Protein AF-A0A418IBN3-F1 (afdb_monomer_lite)

Secondary structure (DSSP, 8-state):
----PPBTTTS-SEEEEEEEETTEEEEEEEEHHHHHHTTSSB-SSS---S------TT--S--HHHHHHHHHHGGGEEE-SSS--HHHHHHHH-

pLDDT: mean 95.45, std 4.07, range [75.06, 98.62]

Structure (mmCIF, N/CA/C/O backbone):
data_AF-A0A418IBN3-F1
#
_entry.id   AF-A0A418IBN3-F1
#
loop_
_atom_site.group_PDB
_atom_site.id
_atom_site.type_symbol
_atom_site.label_atom_id
_atom_site.label_alt_id
_atom_site.label_comp_id
_atom_site.label_asym_id
_atom_site.label_entity_id
_atom_site.label_seq_id
_atom_site.pdbx_PDB_ins_code
_atom_site.Cartn_x
_atom_site.Cartn_y
_atom_site.Cartn_z
_atom_site.occupancy
_atom_site.B_iso_or_equiv
_atom_site.auth_seq_id
_atom_site.auth_comp_id
_atom_site.auth_asym_id
_atom_site.auth_atom_id
_atom_site.pdbx_PDB_model_num
ATOM 1 N N . ASN A 1 1 ? -0.825 19.170 20.373 1.00 75.06 1 ASN A N 1
ATOM 2 C CA . ASN A 1 1 ? 0.428 18.851 19.642 1.00 75.06 1 ASN A CA 1
ATOM 3 C C . ASN A 1 1 ? 0.884 17.413 19.886 1.00 75.06 1 ASN A C 1
ATOM 5 O O . ASN A 1 1 ? 1.956 17.199 20.434 1.00 75.06 1 ASN A O 1
ATOM 9 N N . LYS A 1 2 ? 0.078 16.409 19.517 1.00 89.62 2 LYS A N 1
ATOM 10 C CA . LYS A 1 2 ? 0.489 14.994 19.547 1.00 89.62 2 LYS A CA 1
ATOM 11 C C . LYS A 1 2 ? 0.163 14.371 18.195 1.00 89.62 2 LYS A C 1
ATOM 13 O O . LYS A 1 2 ? -0.969 14.509 17.737 1.00 89.62 2 LYS A O 1
ATOM 18 N N . ASN A 1 3 ? 1.138 13.701 17.588 1.00 93.19 3 ASN A N 1
ATOM 19 C CA . ASN A 1 3 ? 0.937 13.008 16.319 1.00 93.19 3 ASN A CA 1
ATOM 20 C C . ASN A 1 3 ? -0.067 11.869 16.505 1.00 93.19 3 ASN A C 1
ATOM 22 O O . ASN A 1 3 ? -0.045 11.158 17.516 1.00 93.19 3 ASN A O 1
ATOM 26 N N . ARG A 1 4 ? -0.955 11.710 15.526 1.00 94.19 4 ARG A N 1
ATOM 27 C CA . ARG A 1 4 ? -1.970 10.661 15.512 1.00 94.19 4 ARG A CA 1
ATOM 28 C C . ARG A 1 4 ? -2.231 10.183 14.081 1.00 94.19 4 ARG A C 1
ATOM 30 O O . ARG A 1 4 ? -1.979 10.939 13.147 1.00 94.19 4 ARG A O 1
ATOM 37 N N . PRO A 1 5 ? -2.749 8.958 13.908 1.00 95.69 5 PRO A N 1
ATOM 38 C CA . PRO A 1 5 ? -3.298 8.512 12.633 1.00 95.69 5 PRO A CA 1
ATOM 39 C C . PRO A 1 5 ? -4.461 9.403 12.177 1.00 95.69 5 PRO A C 1
ATOM 41 O O . PRO A 1 5 ? -5.143 10.017 13.009 1.00 95.69 5 PRO A O 1
ATOM 44 N N . PHE A 1 6 ? -4.727 9.392 10.874 1.00 95.62 6 PHE A N 1
ATOM 45 C CA . PHE A 1 6 ? -5.981 9.897 10.315 1.00 95.62 6 PHE A CA 1
ATOM 46 C C . PHE A 1 6 ? -7.167 9.083 10.839 1.00 95.62 6 PHE A C 1
ATOM 48 O O . PHE A 1 6 ? -7.045 7.871 11.053 1.00 95.62 6 PHE A O 1
ATOM 55 N N . THR A 1 7 ? -8.310 9.735 11.044 1.00 94.94 7 THR A N 1
ATOM 56 C CA . THR A 1 7 ? -9.594 9.049 11.239 1.00 94.94 7 THR A CA 1
ATOM 57 C C . THR A 1 7 ? -10.235 8.726 9.889 1.00 94.94 7 THR A C 1
ATOM 59 O O . THR A 1 7 ? -9.785 9.200 8.847 1.00 94.94 7 THR A O 1
ATOM 62 N N . PHE A 1 8 ? -11.290 7.910 9.900 1.00 93.81 8 PHE A N 1
ATOM 63 C CA . PHE A 1 8 ? -12.073 7.631 8.696 1.00 93.81 8 PHE A CA 1
ATOM 64 C C . PHE A 1 8 ? -12.636 8.903 8.044 1.00 93.81 8 PHE A C 1
ATOM 66 O O . PHE A 1 8 ? -12.549 9.044 6.828 1.00 93.81 8 PHE A O 1
ATOM 73 N N . ASP A 1 9 ? -13.157 9.829 8.853 1.00 93.06 9 ASP A N 1
ATOM 74 C CA . ASP A 1 9 ? -13.821 11.049 8.376 1.00 93.06 9 ASP A CA 1
ATOM 75 C C . ASP A 1 9 ? -12.832 12.115 7.875 1.00 93.06 9 ASP A C 1
ATOM 77 O O . ASP A 1 9 ? -13.184 12.952 7.052 1.00 93.06 9 ASP A O 1
ATOM 81 N N . GLU A 1 10 ? -11.585 12.081 8.350 1.00 93.88 10 GLU A N 1
ATOM 82 C CA . GLU A 1 10 ? -10.526 13.015 7.938 1.00 93.88 10 GLU A CA 1
ATOM 83 C C . GLU A 1 10 ? -9.715 12.522 6.738 1.00 93.88 10 GLU A C 1
ATOM 85 O O . GLU A 1 10 ? -8.966 13.289 6.134 1.00 93.88 10 GLU A O 1
ATOM 90 N N . SER A 1 11 ? -9.795 11.228 6.429 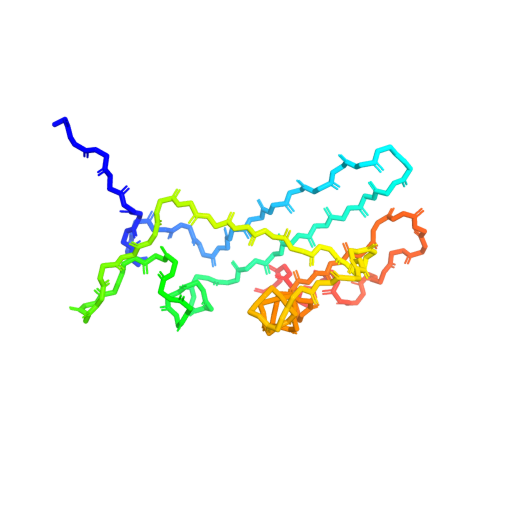1.00 94.44 11 SER A N 1
ATOM 91 C CA . SER A 1 11 ? -9.053 10.634 5.324 1.00 94.44 11 SER A CA 1
ATOM 92 C C . SER A 1 11 ? -9.698 10.995 3.990 1.00 94.44 11 SER A C 1
ATOM 94 O O . SER A 1 11 ? -10.914 10.899 3.826 1.00 94.44 11 SER A O 1
ATOM 96 N N . CYS A 1 12 ? -8.869 11.282 2.986 1.00 95.88 12 CYS A N 1
ATOM 97 C CA . CYS A 1 12 ? -9.303 11.270 1.592 1.00 95.88 12 CYS A CA 1
ATOM 98 C C . CYS A 1 12 ? -9.876 9.893 1.209 1.00 95.88 12 CYS A C 1
ATOM 100 O O . CYS A 1 12 ? -9.538 8.878 1.828 1.00 95.88 12 CYS A O 1
ATOM 102 N N . ASP A 1 13 ? -10.684 9.842 0.145 1.00 96.44 13 ASP A N 1
ATOM 103 C CA . ASP A 1 13 ? -11.318 8.597 -0.319 1.00 96.44 13 ASP A CA 1
ATOM 104 C C . ASP A 1 13 ? -10.319 7.536 -0.781 1.00 96.44 13 ASP A C 1
ATOM 106 O O . ASP A 1 13 ? -10.602 6.339 -0.692 1.00 96.44 13 ASP A O 1
ATOM 110 N N . LYS A 1 14 ? -9.143 7.967 -1.249 1.00 97.00 14 LYS A N 1
ATOM 111 C CA . LYS A 1 14 ?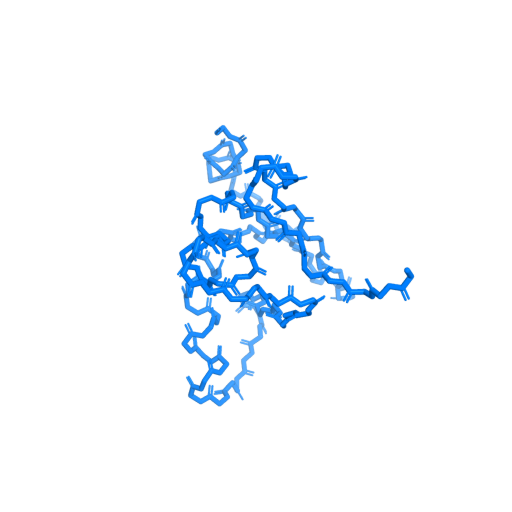 -8.056 7.093 -1.684 1.00 97.00 14 LYS A CA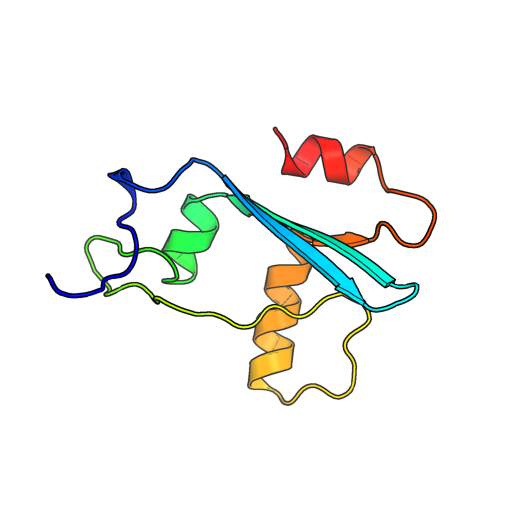 1
ATOM 112 C C . LYS A 1 14 ? -6.710 7.616 -1.174 1.00 97.00 14 LYS A C 1
ATOM 114 O O . LYS A 1 14 ? -6.470 8.822 -1.162 1.00 97.00 14 LYS A O 1
ATOM 119 N N . LEU A 1 15 ? -5.823 6.699 -0.790 1.00 97.56 15 LEU A N 1
ATOM 120 C CA . LEU A 1 15 ? -4.405 6.959 -0.536 1.00 97.56 15 LEU A CA 1
ATOM 121 C C . LEU A 1 15 ? -3.588 6.385 -1.691 1.00 97.56 15 LEU A C 1
ATOM 123 O O . LEU A 1 15 ? -3.620 5.176 -1.923 1.00 97.56 15 LEU A O 1
ATOM 127 N N . ILE A 1 16 ? -2.840 7.247 -2.377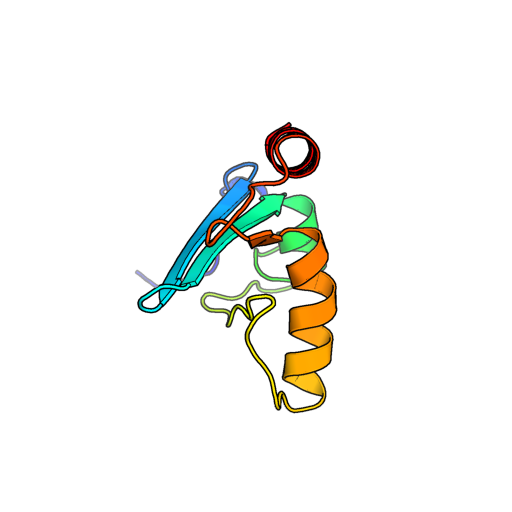 1.00 98.12 16 ILE A N 1
ATOM 128 C CA . ILE A 1 16 ? -1.954 6.847 -3.470 1.00 98.12 16 ILE A CA 1
ATOM 129 C C . ILE A 1 16 ? -0.506 6.915 -2.988 1.00 98.12 16 ILE A C 1
ATOM 131 O O . ILE A 1 16 ? -0.072 7.945 -2.478 1.00 98.12 16 ILE A O 1
ATOM 135 N N . ILE A 1 17 ? 0.237 5.820 -3.147 1.00 98.31 17 ILE A N 1
ATOM 136 C CA . ILE A 1 17 ? 1.656 5.728 -2.789 1.00 98.31 17 ILE A CA 1
ATOM 137 C C . ILE A 1 17 ? 2.444 5.364 -4.041 1.00 98.31 17 ILE A C 1
ATOM 139 O O . ILE A 1 17 ? 2.245 4.288 -4.603 1.00 98.31 17 ILE A O 1
ATOM 143 N N . ALA A 1 18 ? 3.345 6.251 -4.457 1.00 98.19 18 ALA A N 1
ATOM 144 C CA . ALA A 1 18 ? 4.296 5.978 -5.525 1.00 98.19 18 ALA A CA 1
ATOM 145 C C . ALA A 1 18 ? 5.541 5.287 -4.973 1.00 98.19 18 ALA A C 1
ATOM 147 O O . ALA A 1 18 ? 6.099 5.715 -3.962 1.00 98.19 18 ALA A O 1
ATOM 148 N N . VAL A 1 19 ? 5.976 4.235 -5.660 1.00 98.00 19 VAL A N 1
ATOM 149 C CA . VAL A 1 19 ? 7.246 3.558 -5.406 1.00 98.00 19 VAL A CA 1
ATOM 150 C C . VAL A 1 19 ? 8.115 3.742 -6.638 1.00 98.00 19 VAL A C 1
ATOM 152 O O . VAL A 1 19 ? 7.677 3.446 -7.749 1.00 98.00 19 VAL A O 1
ATOM 155 N N . ILE A 1 20 ? 9.316 4.276 -6.435 1.00 97.19 20 ILE A N 1
ATOM 156 C CA . ILE A 1 20 ? 10.333 4.465 -7.468 1.00 97.19 20 ILE A CA 1
ATOM 157 C C . ILE A 1 20 ? 11.614 3.862 -6.909 1.00 97.19 20 ILE A C 1
ATOM 159 O O . ILE A 1 20 ? 12.144 4.364 -5.920 1.00 97.19 20 ILE A O 1
ATOM 163 N N . ASP A 1 21 ? 12.066 2.788 -7.536 1.00 96.31 21 ASP A N 1
ATOM 164 C CA . ASP A 1 21 ? 13.229 2.010 -7.139 1.00 96.31 21 ASP A CA 1
ATOM 165 C C . ASP A 1 21 ? 14.060 1.699 -8.388 1.00 96.31 21 ASP A C 1
ATOM 167 O O . ASP A 1 21 ? 13.819 0.734 -9.109 1.00 96.31 21 ASP A O 1
ATOM 171 N N . GLU A 1 22 ? 14.969 2.616 -8.723 1.00 95.69 22 GLU A N 1
ATOM 172 C CA . GLU A 1 22 ? 15.752 2.592 -9.964 1.00 95.69 22 GLU A CA 1
ATOM 173 C C . GLU A 1 22 ? 14.875 2.470 -11.233 1.00 95.69 22 GLU A C 1
ATOM 175 O O . GLU A 1 22 ? 14.196 3.420 -11.643 1.00 95.69 22 GLU A O 1
ATOM 180 N N . SER A 1 23 ? 14.905 1.300 -11.881 1.00 96.06 23 SER A N 1
ATOM 181 C CA . SER A 1 23 ? 14.101 0.973 -13.063 1.00 96.06 23 SER A CA 1
ATOM 182 C C . SER A 1 23 ? 12.676 0.530 -12.709 1.00 96.06 23 SER A C 1
ATOM 184 O O . SER A 1 23 ? 11.794 0.533 -13.572 1.00 96.06 23 SER A O 1
ATOM 186 N N . GLN A 1 24 ? 12.426 0.194 -11.444 1.00 97.62 24 GLN A N 1
ATOM 187 C CA . GLN A 1 24 ? 11.146 -0.284 -10.952 1.00 97.62 24 GLN A CA 1
ATOM 188 C C . GLN A 1 24 ? 10.250 0.863 -10.484 1.00 97.62 24 GLN A C 1
ATOM 190 O O . GLN A 1 24 ? 10.674 1.757 -9.751 1.00 97.62 24 GLN A O 1
ATOM 195 N N . LYS A 1 25 ? 9.003 0.895 -10.959 1.00 97.62 25 LYS A N 1
ATOM 196 C CA . LYS A 1 25 ? 8.054 1.979 -10.682 1.00 97.62 25 LYS A CA 1
ATOM 197 C C . LYS A 1 25 ? 6.661 1.415 -10.528 1.00 97.62 25 LYS A C 1
ATOM 199 O O . LYS A 1 25 ? 6.265 0.523 -11.267 1.00 97.62 25 LYS A O 1
ATOM 204 N N . GLY A 1 26 ? 5.895 1.948 -9.589 1.00 98.12 26 GLY A N 1
ATOM 205 C CA . GLY A 1 26 ? 4.546 1.456 -9.350 1.00 98.12 26 GLY A CA 1
ATOM 206 C C . GLY A 1 26 ? 3.728 2.362 -8.454 1.00 98.12 26 GLY A C 1
ATOM 207 O O . GLY A 1 26 ? 4.259 3.248 -7.780 1.00 98.12 26 GLY A O 1
ATOM 208 N N . LEU A 1 27 ? 2.420 2.129 -8.450 1.00 98.31 27 LEU A N 1
ATOM 209 C CA . LEU A 1 27 ? 1.477 2.843 -7.598 1.00 98.31 27 LEU A CA 1
ATOM 210 C C . LEU A 1 27 ? 0.677 1.851 -6.772 1.00 98.31 27 LEU A C 1
ATOM 212 O O . LEU A 1 27 ? 0.130 0.886 -7.296 1.00 98.31 27 LEU A O 1
ATOM 216 N N . PHE A 1 28 ? 0.547 2.143 -5.486 1.00 98.62 28 PHE A N 1
ATOM 217 C CA . PHE A 1 28 ? -0.525 1.591 -4.677 1.00 98.62 28 PHE A CA 1
ATOM 218 C C . PHE A 1 28 ? -1.654 2.600 -4.588 1.00 98.62 28 PHE A C 1
ATOM 220 O O . PHE A 1 28 ? -1.397 3.764 -4.293 1.00 98.62 28 PHE A O 1
ATOM 227 N N . ILE A 1 29 ? -2.888 2.160 -4.813 1.00 98.56 29 ILE A N 1
ATOM 228 C CA . ILE A 1 29 ? -4.085 3.002 -4.756 1.00 98.56 29 ILE A CA 1
ATOM 229 C C . ILE A 1 29 ? -5.071 2.339 -3.798 1.00 98.56 29 ILE A C 1
ATOM 231 O O . ILE A 1 29 ? -5.818 1.441 -4.178 1.00 98.56 29 ILE A O 1
ATOM 235 N N . PHE A 1 30 ? -5.051 2.752 -2.531 1.00 98.38 30 PHE A N 1
ATOM 236 C CA . PHE A 1 30 ? -5.884 2.157 -1.488 1.00 98.38 30 PHE A CA 1
ATOM 237 C C . PHE A 1 30 ? -7.156 2.973 -1.248 1.00 98.38 30 PHE A C 1
ATOM 239 O O . PHE A 1 30 ? -7.053 4.117 -0.802 1.00 98.38 30 PHE A O 1
ATOM 246 N N . PRO A 1 31 ? -8.347 2.385 -1.435 1.00 97.69 31 PRO A N 1
ATOM 247 C CA . PRO A 1 31 ? -9.599 2.959 -0.954 1.00 97.69 31 PRO A CA 1
ATOM 248 C C . PRO A 1 31 ? -9.625 3.104 0.579 1.00 97.69 31 PRO A C 1
ATOM 250 O O . PRO A 1 31 ? -9.074 2.266 1.306 1.00 97.69 31 PRO A O 1
ATOM 253 N N . LYS A 1 32 ? -10.266 4.155 1.104 1.00 96.06 32 LYS A N 1
ATOM 254 C CA . LYS A 1 32 ? -10.299 4.436 2.554 1.00 96.06 32 LYS A CA 1
ATOM 255 C C . LYS A 1 32 ? -10.943 3.324 3.386 1.00 96.06 32 LYS A C 1
ATOM 257 O O . LYS A 1 32 ? -10.510 3.059 4.506 1.00 96.06 32 LYS A O 1
ATOM 262 N N . ASP A 1 33 ? -11.935 2.625 2.844 1.00 95.81 33 ASP A N 1
ATOM 263 C CA . ASP A 1 33 ? -12.586 1.469 3.469 1.00 95.81 33 ASP A CA 1
ATOM 264 C C . ASP A 1 33 ? -11.608 0.299 3.643 1.00 95.81 33 ASP A C 1
ATOM 266 O O . ASP A 1 33 ? -11.581 -0.349 4.694 1.00 95.81 33 ASP A O 1
ATOM 270 N N . VAL A 1 34 ? -10.719 0.087 2.671 1.00 96.88 34 VAL A N 1
ATOM 271 C CA . VAL A 1 34 ? -9.641 -0.903 2.762 1.00 96.88 34 VAL A CA 1
ATOM 272 C C . VAL A 1 34 ? -8.638 -0.497 3.838 1.00 96.88 34 VAL A C 1
ATOM 274 O O . VAL A 1 34 ? -8.261 -1.333 4.666 1.00 96.88 34 VAL A O 1
ATOM 277 N N . LEU A 1 35 ? -8.244 0.781 3.883 1.00 97.00 35 LEU A N 1
ATOM 278 C CA . LEU A 1 35 ? -7.358 1.305 4.928 1.00 97.00 35 LEU A CA 1
ATOM 279 C C . LEU A 1 35 ? -7.965 1.122 6.325 1.00 97.00 35 LEU A C 1
ATOM 281 O O . LEU A 1 35 ? -7.262 0.701 7.248 1.00 97.00 35 LEU A O 1
ATOM 285 N N . ALA A 1 36 ? -9.267 1.370 6.481 1.00 95.38 36 ALA A N 1
ATOM 286 C CA . ALA A 1 36 ? -9.989 1.180 7.736 1.00 95.38 36 ALA A CA 1
ATOM 287 C C . ALA A 1 36 ? -10.065 -0.300 8.129 1.00 95.38 36 ALA A C 1
ATOM 289 O O . ALA A 1 36 ? -9.739 -0.658 9.262 1.00 95.38 36 ALA A O 1
ATOM 290 N N . LYS A 1 37 ? -10.400 -1.185 7.181 1.00 95.31 37 LYS A N 1
ATOM 291 C CA . LYS A 1 37 ? -10.448 -2.643 7.388 1.00 95.31 37 LYS A CA 1
ATOM 292 C C . LYS A 1 37 ? -9.087 -3.220 7.784 1.00 95.31 37 LYS A C 1
ATOM 294 O O . LYS A 1 37 ? -9.011 -4.186 8.545 1.00 95.31 37 LYS A O 1
ATOM 299 N N . LYS A 1 38 ? -7.995 -2.631 7.288 1.00 95.75 38 LYS A N 1
ATOM 300 C CA . LYS A 1 38 ? -6.612 -2.994 7.642 1.00 95.75 38 LYS A CA 1
ATOM 301 C C . LYS A 1 38 ? -6.078 -2.253 8.877 1.00 95.75 38 LYS A C 1
ATOM 303 O O . LYS A 1 38 ? -4.928 -2.485 9.257 1.00 95.75 38 LYS A O 1
ATOM 308 N N . ASN A 1 39 ? -6.909 -1.444 9.542 1.00 95.38 39 ASN A N 1
ATOM 309 C CA . ASN A 1 39 ? -6.579 -0.640 10.727 1.00 95.38 39 ASN A CA 1
ATOM 310 C C . ASN A 1 39 ? -5.386 0.302 10.501 1.00 95.38 39 ASN A C 1
ATOM 312 O O . ASN A 1 39 ? -4.532 0.463 11.373 1.00 95.38 39 ASN A O 1
ATOM 316 N N . ILE A 1 40 ? -5.285 0.864 9.296 1.00 96.50 40 ILE A N 1
ATOM 317 C CA . ILE A 1 40 ? -4.290 1.881 8.945 1.00 96.50 40 ILE A CA 1
ATOM 318 C C . ILE A 1 40 ? -4.821 3.254 9.349 1.00 96.50 40 ILE A C 1
ATOM 320 O O . ILE A 1 40 ? -4.152 3.959 10.095 1.00 96.50 40 ILE A O 1
ATOM 324 N N . ILE A 1 41 ? -6.045 3.596 8.955 1.00 96.06 41 ILE A N 1
ATOM 325 C CA . ILE A 1 41 ? -6.754 4.754 9.511 1.00 96.06 41 ILE A CA 1
ATOM 326 C C . ILE A 1 41 ? -7.590 4.318 10.715 1.00 96.06 41 ILE A C 1
ATOM 328 O O . ILE A 1 41 ? -8.000 3.158 10.813 1.00 96.06 41 ILE A O 1
ATOM 332 N N . ALA A 1 42 ? -7.785 5.228 11.665 1.00 93.38 42 ALA A N 1
ATOM 333 C CA . ALA A 1 42 ? -8.560 4.955 12.863 1.00 93.38 42 ALA A CA 1
ATOM 334 C C . ALA A 1 42 ? -10.045 4.788 12.514 1.00 93.38 42 ALA A C 1
ATOM 336 O O . ALA A 1 42 ? -10.613 5.573 11.752 1.00 93.38 42 ALA A O 1
ATOM 337 N N . ASN A 1 43 ? -10.664 3.774 13.109 1.00 84.50 43 ASN A N 1
ATOM 338 C CA . ASN A 1 43 ? -12.106 3.552 13.086 1.00 84.50 43 ASN A CA 1
ATOM 339 C C . ASN A 1 43 ? -12.639 3.575 14.530 1.00 84.50 43 ASN A C 1
ATOM 341 O O . ASN A 1 43 ? -11.867 3.770 15.471 1.00 84.50 43 ASN A O 1
ATOM 345 N N . LYS A 1 44 ? -13.955 3.402 14.712 1.00 79.94 44 LYS A N 1
ATOM 346 C CA . LYS A 1 44 ? -14.593 3.463 16.040 1.00 79.94 44 LYS A CA 1
ATOM 347 C C . LYS A 1 44 ? -14.005 2.456 17.040 1.00 79.94 44 LYS A C 1
ATOM 349 O O . LYS A 1 44 ? -13.994 2.738 18.233 1.00 79.94 44 LYS A O 1
ATOM 354 N N . ASP A 1 45 ? -13.462 1.340 16.552 1.00 79.06 45 ASP A N 1
ATOM 355 C CA . ASP A 1 45 ? -13.064 0.201 17.381 1.00 79.06 45 ASP A CA 1
ATOM 356 C C . ASP A 1 45 ? -11.547 0.096 17.597 1.00 79.06 45 ASP A C 1
ATOM 358 O O . ASP A 1 45 ? -11.093 -0.548 18.545 1.00 79.06 45 ASP A O 1
ATOM 362 N N . LYS A 1 46 ? -10.726 0.681 16.711 1.00 86.69 46 LYS A N 1
ATOM 363 C CA . LYS A 1 46 ? -9.266 0.509 16.723 1.00 86.69 46 LYS A CA 1
ATOM 364 C C . LYS A 1 46 ? -8.504 1.790 16.415 1.00 86.69 46 LYS A C 1
ATOM 366 O O . LYS A 1 46 ? -8.771 2.509 15.451 1.00 86.69 46 LYS A O 1
ATOM 371 N N . LYS A 1 47 ? -7.439 1.997 17.195 1.00 88.19 47 LYS A N 1
ATOM 372 C CA . LYS A 1 47 ? -6.414 3.003 16.915 1.00 88.19 47 LYS A CA 1
ATOM 373 C C . LYS A 1 47 ? -5.727 2.663 15.587 1.00 88.19 47 LYS A C 1
ATOM 375 O O . LYS A 1 47 ? -5.235 1.549 15.415 1.00 88.19 47 LYS A O 1
ATOM 380 N N . GLY A 1 48 ? -5.702 3.628 14.668 1.00 95.19 48 GLY A N 1
ATOM 381 C CA . GLY A 1 48 ? -4.996 3.503 13.393 1.00 95.19 48 GLY A CA 1
ATOM 382 C C . GLY A 1 48 ? -3.472 3.450 13.555 1.00 95.19 48 GLY A C 1
ATOM 383 O O . GLY A 1 48 ? -2.925 3.486 14.663 1.00 95.19 48 GLY A O 1
ATOM 384 N N . LYS A 1 49 ? -2.768 3.432 12.428 1.00 96.25 49 LYS A N 1
ATOM 385 C CA . LYS A 1 49 ? -1.308 3.453 12.331 1.00 96.25 49 LYS A CA 1
ATOM 386 C C . LYS A 1 49 ? -0.833 4.782 11.755 1.00 96.25 49 LYS A C 1
ATOM 388 O O . LYS A 1 49 ? -1.470 5.362 10.889 1.00 96.25 49 LYS A O 1
ATOM 393 N N . MET A 1 50 ? 0.323 5.242 12.220 1.00 95.88 50 MET A N 1
ATOM 394 C CA . MET A 1 50 ? 0.995 6.419 11.647 1.00 95.88 50 MET A CA 1
ATOM 395 C C . MET A 1 50 ? 2.009 6.043 10.563 1.00 95.88 50 MET A C 1
ATOM 397 O O . MET A 1 50 ? 2.460 6.904 9.820 1.00 95.88 50 MET A O 1
ATOM 401 N N . ALA A 1 51 ? 2.380 4.764 10.485 1.00 95.69 51 ALA A N 1
ATOM 402 C CA . ALA A 1 51 ? 3.320 4.245 9.508 1.00 95.69 51 ALA A CA 1
ATOM 403 C C . ALA A 1 51 ? 2.926 2.823 9.104 1.00 95.69 51 ALA A C 1
ATOM 405 O O . ALA A 1 51 ? 2.389 2.047 9.902 1.00 95.69 51 ALA A O 1
ATOM 406 N N . MET A 1 52 ? 3.231 2.473 7.862 1.00 95.50 52 M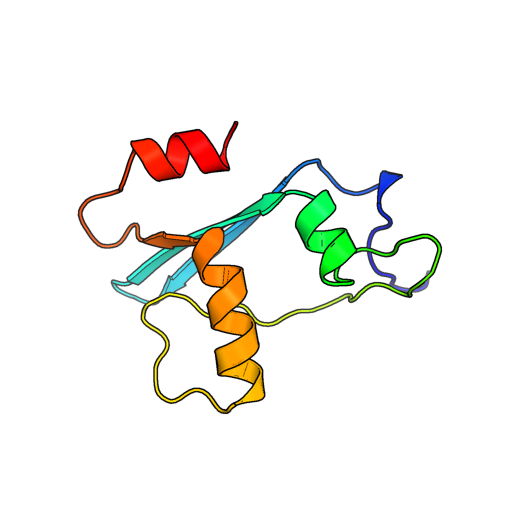ET A N 1
ATOM 407 C CA . MET A 1 52 ? 3.115 1.119 7.342 1.00 95.50 52 MET A CA 1
ATOM 408 C C . MET A 1 52 ? 4.205 0.875 6.303 1.00 95.50 52 MET A C 1
ATOM 410 O O . MET A 1 52 ? 4.673 1.810 5.662 1.00 95.50 52 MET A O 1
ATOM 414 N N . ARG A 1 53 ? 4.591 -0.391 6.140 1.00 97.31 53 ARG A N 1
ATOM 415 C CA . ARG A 1 53 ? 5.436 -0.826 5.027 1.00 97.31 53 ARG A CA 1
ATOM 416 C C . ARG A 1 53 ? 4.558 -1.233 3.854 1.00 97.31 53 ARG A C 1
ATOM 418 O O . ARG A 1 53 ? 3.455 -1.753 4.054 1.00 97.31 53 ARG A O 1
ATOM 425 N N . ILE A 1 54 ? 5.072 -1.005 2.660 1.00 98.00 54 ILE A N 1
ATOM 426 C CA . ILE A 1 54 ? 4.450 -1.376 1.399 1.00 98.00 54 ILE A CA 1
ATOM 427 C C . ILE A 1 54 ? 5.403 -2.331 0.683 1.00 98.00 54 ILE A C 1
ATOM 429 O O . ILE A 1 54 ? 6.614 -2.157 0.789 1.00 98.00 54 ILE A O 1
ATOM 433 N N . TYR A 1 55 ? 4.860 -3.335 0.003 1.00 98.31 55 TYR A N 1
ATOM 434 C CA . TYR A 1 55 ? 5.632 -4.361 -0.691 1.00 98.31 55 TYR A CA 1
ATOM 435 C C . TYR A 1 55 ? 5.149 -4.471 -2.146 1.00 98.31 55 TYR A C 1
ATOM 437 O O . TYR A 1 55 ? 4.120 -5.110 -2.383 1.00 98.31 55 TYR A O 1
ATOM 445 N N . PRO A 1 56 ? 5.827 -3.818 -3.110 1.00 98.00 56 PRO A N 1
ATOM 446 C CA . PRO A 1 56 ? 5.612 -4.008 -4.549 1.00 98.00 56 PRO A CA 1
ATOM 447 C C . PRO A 1 56 ? 5.666 -5.470 -5.001 1.00 98.00 56 PRO A C 1
ATOM 449 O O . PRO A 1 56 ? 6.122 -6.348 -4.266 1.00 98.00 56 PRO A O 1
ATOM 452 N N . SER A 1 57 ? 5.215 -5.741 -6.228 1.00 96.88 57 SER A N 1
ATOM 453 C CA . SER A 1 57 ? 5.246 -7.089 -6.826 1.00 96.88 57 SER A CA 1
ATOM 454 C C . SER A 1 57 ? 6.661 -7.656 -6.952 1.00 96.88 57 SER A C 1
ATOM 456 O O . SER A 1 57 ? 6.833 -8.869 -6.881 1.00 96.88 57 SER A O 1
ATOM 458 N N . TRP A 1 58 ? 7.657 -6.784 -7.110 1.00 96.81 58 TRP A N 1
ATOM 459 C CA . TRP A 1 58 ? 9.067 -7.139 -7.257 1.00 96.81 58 TRP A CA 1
ATOM 460 C C . TRP A 1 58 ? 9.817 -7.337 -5.932 1.00 96.81 58 TRP A C 1
ATOM 462 O O . TRP A 1 58 ? 11.004 -7.647 -5.946 1.00 96.81 58 TRP A O 1
ATOM 472 N N . GLU A 1 59 ? 9.151 -7.183 -4.787 1.00 96.38 59 GLU A N 1
ATOM 473 C CA . GLU A 1 59 ? 9.741 -7.518 -3.491 1.00 96.38 59 GLU A CA 1
ATOM 474 C C . GLU A 1 59 ? 9.641 -9.024 -3.229 1.00 96.38 59 GLU A C 1
ATOM 476 O O . GLU A 1 59 ? 8.549 -9.575 -3.054 1.00 96.38 59 GLU A O 1
ATOM 481 N N . TYR A 1 60 ? 10.793 -9.690 -3.156 1.00 94.00 60 TYR A N 1
ATOM 482 C CA . TYR A 1 60 ? 10.900 -11.134 -2.930 1.00 94.00 60 TYR A CA 1
ATOM 483 C C . TYR A 1 60 ? 11.544 -11.448 -1.568 1.00 94.00 60 TYR A C 1
ATOM 485 O O . TYR A 1 60 ? 12.036 -10.567 -0.869 1.00 94.00 60 TYR A O 1
ATOM 493 N N . ASN A 1 61 ? 11.547 -12.725 -1.163 1.00 95.44 61 ASN A N 1
ATOM 494 C CA . ASN A 1 61 ? 12.155 -13.202 0.096 1.00 95.44 61 ASN A CA 1
ATOM 495 C C . ASN A 1 61 ? 11.566 -12.583 1.379 1.00 95.44 61 ASN A C 1
ATOM 497 O O . ASN A 1 61 ? 12.247 -12.392 2.389 1.00 95.44 61 ASN A O 1
ATOM 501 N N . LEU A 1 62 ? 10.266 -12.296 1.361 1.00 97.06 62 LEU A N 1
ATOM 502 C CA . LEU A 1 62 ? 9.555 -11.748 2.509 1.00 97.06 62 LEU A CA 1
ATOM 503 C C . LEU A 1 62 ? 9.327 -12.805 3.597 1.00 97.06 62 LEU A C 1
ATOM 505 O O . LEU A 1 62 ? 8.948 -13.944 3.327 1.00 97.06 62 LEU A O 1
ATOM 509 N N . ASN A 1 63 ? 9.458 -12.401 4.863 1.00 97.75 63 ASN A N 1
ATOM 510 C CA . ASN A 1 63 ? 9.002 -13.230 5.980 1.00 97.75 63 ASN A CA 1
ATOM 511 C C . ASN A 1 63 ? 7.470 -13.426 5.941 1.00 97.75 63 ASN A C 1
ATOM 513 O O . ASN A 1 63 ? 6.750 -12.693 5.261 1.00 97.75 63 ASN A O 1
ATOM 517 N N . GLN A 1 64 ? 6.941 -14.374 6.720 1.00 97.62 64 GLN A N 1
ATOM 518 C CA . GLN A 1 64 ? 5.514 -14.732 6.666 1.00 97.62 64 GLN A CA 1
ATOM 519 C C . GLN A 1 64 ? 4.558 -13.546 6.905 1.00 97.62 64 GLN A C 1
ATOM 521 O O . GLN A 1 64 ? 3.489 -13.475 6.297 1.00 97.62 64 GLN A O 1
ATOM 526 N N . THR A 1 65 ? 4.919 -12.604 7.779 1.00 97.25 65 THR A N 1
ATOM 527 C CA . THR A 1 65 ? 4.092 -11.425 8.083 1.00 97.25 65 THR A CA 1
ATOM 528 C C . THR A 1 65 ? 4.104 -10.414 6.936 1.00 97.25 65 THR A C 1
ATOM 530 O O . THR A 1 65 ? 3.051 -9.896 6.553 1.00 97.25 65 THR A O 1
ATOM 533 N N . ALA A 1 66 ? 5.281 -10.148 6.368 1.00 97.69 66 ALA A N 1
ATOM 534 C CA . ALA A 1 66 ? 5.452 -9.280 5.211 1.00 97.69 66 ALA A CA 1
ATOM 535 C C . ALA A 1 66 ? 4.770 -9.874 3.973 1.00 97.69 66 ALA A C 1
ATOM 537 O O . ALA A 1 66 ? 4.004 -9.175 3.324 1.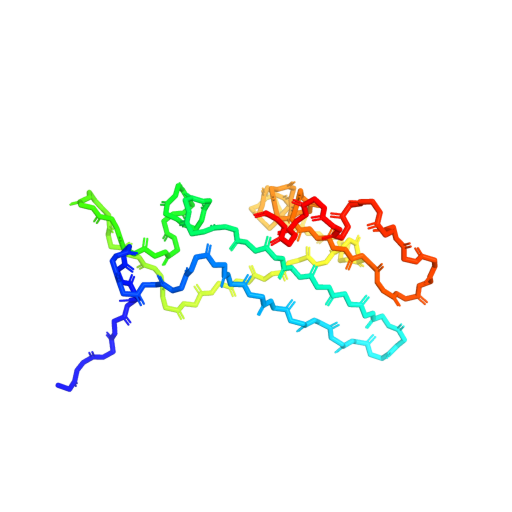00 97.69 66 ALA A O 1
ATOM 538 N N . PHE A 1 67 ? 4.905 -11.179 3.732 1.00 98.00 67 PHE A N 1
ATOM 539 C CA . PHE A 1 67 ? 4.228 -11.879 2.639 1.00 98.00 67 PHE A CA 1
ATOM 540 C C . PHE A 1 67 ? 2.697 -11.776 2.731 1.00 98.00 67 PHE A C 1
ATOM 542 O O . PHE A 1 67 ? 2.023 -11.419 1.766 1.00 98.00 67 PHE A O 1
ATOM 549 N N . LYS A 1 68 ? 2.117 -12.004 3.921 1.00 97.88 68 LYS A N 1
ATOM 550 C CA . LYS A 1 68 ? 0.671 -11.801 4.143 1.00 97.88 68 LYS A CA 1
ATOM 551 C C . LYS A 1 68 ? 0.248 -10.350 3.903 1.00 97.88 68 LYS A C 1
ATOM 553 O O . LYS A 1 68 ? -0.882 -10.112 3.480 1.00 97.88 68 LYS A O 1
ATOM 558 N N . THR A 1 69 ? 1.132 -9.395 4.192 1.00 97.94 69 THR A N 1
ATOM 559 C CA . THR A 1 69 ? 0.891 -7.966 3.968 1.00 97.94 69 THR A CA 1
ATOM 560 C C . THR A 1 69 ? 0.938 -7.631 2.478 1.00 97.94 69 THR A C 1
ATOM 562 O O . THR A 1 69 ? -0.035 -7.090 1.961 1.00 97.94 69 THR A O 1
ATOM 565 N N . GLN A 1 70 ? 1.992 -8.046 1.777 1.00 98.50 70 GLN A N 1
ATOM 566 C CA . GLN A 1 70 ? 2.132 -7.922 0.328 1.00 98.50 70 GLN A CA 1
ATOM 567 C C . GLN A 1 70 ? 0.910 -8.498 -0.390 1.00 98.50 70 GLN A C 1
ATOM 569 O O . GLN A 1 70 ? 0.290 -7.811 -1.192 1.00 98.50 70 GLN A O 1
ATOM 574 N N . LYS A 1 71 ? 0.477 -9.712 -0.026 1.00 98.19 71 LYS A N 1
ATOM 575 C CA . LYS A 1 71 ? -0.636 -10.399 -0.696 1.00 98.19 71 LYS A CA 1
ATOM 576 C C . LYS A 1 71 ? -1.913 -9.561 -0.791 1.00 98.19 71 LYS A C 1
ATOM 578 O O . LYS A 1 71 ? -2.581 -9.605 -1.815 1.00 98.19 71 LYS A O 1
ATOM 583 N N . TRP A 1 72 ? -2.284 -8.816 0.254 1.00 98.25 72 TRP A N 1
ATOM 584 C CA . TRP A 1 72 ? -3.468 -7.952 0.162 1.00 98.25 72 TRP A CA 1
ATOM 585 C C . TRP A 1 72 ? -3.159 -6.603 -0.485 1.00 98.25 72 TRP A C 1
ATOM 587 O O . TRP A 1 72 ? -4.063 -6.020 -1.074 1.00 98.25 72 TRP A O 1
ATOM 597 N N . GLN A 1 73 ? -1.927 -6.104 -0.360 1.00 98.56 73 GLN A N 1
ATOM 598 C CA . GLN A 1 73 ? -1.506 -4.850 -0.980 1.00 98.56 73 GLN A CA 1
ATOM 599 C C . GLN A 1 73 ? -1.487 -4.958 -2.506 1.00 98.56 73 GLN A C 1
ATOM 601 O O . GLN A 1 73 ? -1.907 -4.018 -3.170 1.00 98.56 73 GLN A O 1
ATOM 606 N N . LEU A 1 74 ? -1.088 -6.111 -3.053 1.00 98.31 74 LEU A N 1
ATOM 607 C CA . LEU A 1 74 ? -1.019 -6.346 -4.498 1.00 98.31 74 LEU A CA 1
ATOM 608 C C . LEU A 1 74 ? -2.376 -6.274 -5.207 1.00 98.31 74 LEU A C 1
ATOM 610 O O . LEU A 1 74 ? -2.417 -5.954 -6.387 1.00 98.31 74 LEU A O 1
ATOM 614 N N . ASN A 1 75 ? -3.489 -6.462 -4.492 1.00 98.06 75 ASN A N 1
ATOM 615 C CA . ASN A 1 75 ? -4.826 -6.226 -5.053 1.00 98.06 75 ASN A CA 1
ATOM 616 C C . ASN A 1 75 ? -5.070 -4.750 -5.425 1.00 98.06 75 ASN A C 1
ATOM 618 O O . ASN A 1 75 ? -6.034 -4.445 -6.117 1.00 98.06 75 ASN A O 1
ATOM 622 N N . TYR A 1 76 ? -4.228 -3.847 -4.922 1.00 98.50 76 TYR A N 1
ATOM 623 C CA . TYR A 1 76 ? -4.314 -2.398 -5.089 1.00 98.50 76 TYR A CA 1
ATOM 624 C C . TYR A 1 76 ? -3.043 -1.826 -5.722 1.00 98.50 76 TYR A C 1
ATOM 626 O O . TYR A 1 76 ? -2.794 -0.626 -5.615 1.00 98.50 76 TYR A O 1
ATOM 634 N N . PHE A 1 77 ? -2.215 -2.687 -6.316 1.00 98.38 77 PHE A N 1
ATOM 635 C CA . PHE A 1 77 ? -0.939 -2.320 -6.905 1.00 98.38 77 PHE A CA 1
ATOM 636 C C . PHE A 1 77 ? -1.019 -2.315 -8.426 1.00 98.38 77 PHE A C 1
ATOM 638 O O . PHE A 1 77 ? -1.614 -3.209 -9.024 1.00 98.38 77 PHE A O 1
ATOM 645 N N . ILE A 1 78 ? -0.356 -1.344 -9.043 1.00 98.06 78 ILE A N 1
ATOM 646 C CA . ILE A 1 78 ? -0.092 -1.333 -10.472 1.00 98.06 78 ILE A CA 1
ATOM 647 C C . ILE A 1 78 ? 1.398 -1.141 -10.733 1.00 98.06 78 ILE A C 1
ATOM 649 O O . ILE A 1 78 ? 2.017 -0.190 -10.249 1.00 98.06 78 ILE A O 1
ATOM 653 N N . ASP A 1 79 ? 1.952 -2.061 -11.514 1.00 97.56 79 ASP A N 1
ATOM 654 C CA . ASP A 1 79 ? 3.318 -1.996 -12.013 1.00 97.56 79 ASP A CA 1
ATOM 655 C C . ASP A 1 79 ? 3.381 -1.032 -13.210 1.00 97.56 79 ASP A C 1
ATOM 657 O O . ASP A 1 79 ? 2.588 -1.126 -14.152 1.00 97.56 79 ASP A O 1
ATOM 661 N N . LEU A 1 80 ? 4.296 -0.066 -13.140 1.00 97.12 80 LEU A N 1
ATOM 662 C CA . LEU A 1 80 ? 4.530 0.971 -14.144 1.00 97.12 80 LEU A CA 1
ATOM 663 C C . LEU A 1 80 ? 5.893 0.827 -14.837 1.00 97.12 80 LEU A C 1
ATOM 665 O O . LEU A 1 80 ? 6.272 1.703 -15.615 1.00 97.12 80 LEU A O 1
ATOM 669 N N . THR A 1 81 ? 6.650 -0.235 -14.560 1.00 95.25 81 THR A N 1
ATOM 670 C CA . THR A 1 81 ? 7.972 -0.470 -15.158 1.00 95.25 81 THR A CA 1
ATOM 671 C C . THR A 1 81 ? 7.894 -0.849 -16.628 1.00 95.25 81 THR A C 1
ATOM 673 O O . THR A 1 81 ? 8.805 -0.540 -17.394 1.00 95.25 81 THR A O 1
ATOM 676 N N . GLY A 1 82 ? 6.805 -1.500 -17.034 1.00 90.81 82 GLY A N 1
ATOM 677 C CA . GLY A 1 82 ? 6.588 -1.941 -18.406 1.00 90.81 82 GLY A CA 1
ATOM 678 C C . GLY A 1 82 ? 5.215 -1.548 -18.936 1.00 90.81 82 GLY A C 1
ATOM 679 O O . GLY A 1 82 ? 4.782 -0.399 -18.839 1.00 90.81 82 GLY A O 1
ATOM 680 N N . ASN A 1 83 ? 4.523 -2.524 -19.522 1.00 94.00 83 ASN A N 1
ATOM 681 C CA . ASN A 1 83 ? 3.175 -2.320 -20.032 1.00 94.00 83 ASN A CA 1
ATOM 682 C C . ASN A 1 83 ? 2.197 -2.114 -18.875 1.00 94.00 83 ASN A C 1
ATOM 684 O O . ASN A 1 83 ? 1.917 -3.031 -18.108 1.00 94.00 83 ASN A O 1
ATOM 688 N N . VAL A 1 84 ? 1.653 -0.904 -18.792 1.00 96.00 84 VAL A N 1
ATOM 689 C CA . VAL A 1 84 ? 0.671 -0.534 -17.775 1.00 96.00 84 VAL A CA 1
ATOM 690 C C . VAL A 1 84 ? -0.675 -1.185 -18.085 1.00 96.00 84 VAL A C 1
ATOM 692 O O . VAL A 1 84 ? -1.253 -0.953 -19.153 1.00 96.00 84 VAL A O 1
ATOM 695 N N . ASP A 1 85 ? -1.221 -1.927 -17.121 1.00 95.69 85 ASP A N 1
ATOM 696 C CA . ASP A 1 85 ? -2.605 -2.399 -17.175 1.00 95.69 85 ASP A CA 1
ATOM 697 C C . ASP A 1 85 ? -3.573 -1.221 -16.961 1.00 95.69 85 ASP A C 1
ATOM 699 O O . ASP A 1 85 ? -3.945 -0.851 -15.845 1.00 95.69 85 ASP A O 1
ATOM 703 N N . LYS A 1 86 ? -3.982 -0.600 -18.070 1.00 95.62 86 LYS A N 1
ATOM 704 C CA . LYS A 1 86 ? -4.890 0.555 -18.068 1.00 95.62 86 LYS A CA 1
ATOM 705 C C . LYS A 1 86 ? -6.282 0.218 -17.527 1.00 95.62 86 LYS A C 1
ATOM 707 O O . LYS A 1 86 ? -6.955 1.116 -17.021 1.00 95.62 86 LYS A O 1
ATOM 712 N N . VAL A 1 87 ? -6.726 -1.036 -17.650 1.00 96.75 87 VAL A N 1
ATOM 713 C CA . VAL A 1 87 ? -8.038 -1.468 -17.148 1.00 96.75 87 VAL A CA 1
ATOM 714 C C . VAL A 1 87 ? -7.989 -1.533 -15.628 1.00 96.75 87 VAL A C 1
ATOM 716 O O . VAL A 1 87 ? -8.830 -0.920 -14.970 1.00 96.75 87 VAL A O 1
ATOM 719 N N . LEU A 1 88 ? -6.964 -2.182 -15.071 1.00 95.38 88 LEU A N 1
ATOM 720 C CA . LEU A 1 88 ? -6.731 -2.203 -13.631 1.00 95.38 88 LEU A CA 1
ATOM 721 C C . LEU A 1 88 ? -6.552 -0.788 -13.070 1.00 95.38 88 LEU A C 1
ATOM 723 O O . LEU A 1 88 ? -7.195 -0.449 -12.080 1.00 95.38 88 LEU A O 1
ATOM 727 N N . LEU A 1 89 ? -5.755 0.066 -13.726 1.00 96.25 89 LEU A N 1
ATOM 728 C CA . LEU A 1 89 ? -5.564 1.457 -13.301 1.00 96.25 89 LEU A CA 1
ATOM 729 C C . LEU A 1 89 ? -6.896 2.197 -13.176 1.00 96.25 89 LEU A C 1
ATOM 731 O O . LEU A 1 89 ? -7.173 2.830 -12.160 1.00 96.25 89 LEU A O 1
ATOM 735 N N . LYS A 1 90 ? -7.733 2.101 -14.214 1.00 96.19 90 LYS A N 1
ATOM 736 C CA . LYS A 1 90 ? -9.048 2.738 -14.233 1.00 96.19 90 LYS A CA 1
ATOM 737 C C . LYS A 1 90 ? -9.946 2.186 -13.123 1.00 96.19 90 LYS A C 1
ATOM 739 O O . LYS A 1 90 ? -10.627 2.968 -12.471 1.00 96.19 90 LYS A O 1
ATOM 744 N N . ASN A 1 91 ? -9.918 0.877 -12.879 1.00 95.88 91 ASN A N 1
ATOM 745 C CA . ASN A 1 91 ? -10.697 0.243 -11.812 1.00 95.88 91 ASN A CA 1
ATOM 746 C C . ASN A 1 91 ? -10.245 0.666 -10.410 1.00 95.88 91 ASN A C 1
ATOM 748 O O . ASN A 1 91 ? -11.078 0.777 -9.524 1.00 95.88 91 ASN A O 1
ATOM 752 N N . LEU A 1 92 ? -8.949 0.902 -10.201 1.00 95.38 92 LEU A N 1
ATOM 753 C CA . LEU A 1 92 ? -8.424 1.363 -8.914 1.00 95.38 92 LEU A CA 1
ATOM 754 C C . LEU A 1 92 ? -8.685 2.857 -8.668 1.00 95.38 92 LEU A C 1
ATOM 756 O O . LEU A 1 92 ? -8.762 3.288 -7.517 1.00 95.38 92 LEU A O 1
ATOM 760 N N . LEU A 1 93 ? -8.796 3.657 -9.733 1.00 93.81 93 LEU A N 1
ATOM 761 C CA . LEU A 1 93 ? -9.050 5.097 -9.640 1.00 93.81 93 LEU A CA 1
ATOM 762 C C . LEU A 1 93 ? -10.533 5.448 -9.473 1.00 93.81 93 LEU A C 1
ATOM 764 O O . LEU A 1 93 ? -10.831 6.427 -8.781 1.00 93.81 93 LEU A O 1
ATOM 768 N N . ASN A 1 94 ? -11.440 4.667 -10.065 1.00 89.62 94 ASN A N 1
ATOM 769 C CA . ASN A 1 94 ? -12.890 4.832 -9.905 1.00 89.62 94 ASN A CA 1
ATOM 770 C C . ASN A 1 94 ? -13.334 4.314 -8.536 1.00 89.62 94 ASN A C 1
ATOM 772 O O . ASN A 1 94 ? -13.878 5.122 -7.752 1.00 89.62 94 ASN A O 1
#

Sequence (94 aa):
NKNRPFTFDESCDKLIIAVIDESQKGLFIFPKDVLAKKNIIANKDKKGKMAMRIYPSWEYNLNQTAFKTQKWQLNYFIDLTGNVDKVLLKNLLN

InterPro domains:
  IPR011235 MepB-like [PF08877] (2-79)
  IPR038231 MepB-like superfamily [G3DSA:3.40.1350.140] (1-90)

Foldseek 3Di:
DDDFFAALVRDDQWDWDWDDDPLWTKIFIDGSVNQVVVQQHDDPPHGHNPDDDEADPPDDPDDPVVVVVNVVRVLRMWTPSDDTPPVSVVVSVD

Radius of gyration: 14.23 Å; chains: 1; bounding box: 30×34×40 Å

Organism: NCBI:txid2912228